Protein AF-A0A7S3VWM4-F1 (afdb_monomer_lite)

Sequence (179 aa):
RNIIFAAESYGGHYMPAWTAAVMDYNIGAFDPIRLIGMAIGNGIVNETIQGSSFPEFARRQGLIPRNDTLSSEWGARELMKTHLGYEPNYYDYRLAEQDCCGCSSYNYQSFSAWHMREDVMSALNVCGASGAKAFGDCAAGCVVLPEFDKNDQFSYSGAIGRALERGIRVTFYYGMQDT

Organism: NCBI:txid141414

Foldseek 3Di:
DEDEAEDEACVLQVVLVVLLVLVVCQVDDPDRHRYQAYEYENYDNDCVPPQQCQLVLCLVVVLAPVPDDDRHNVVSQVRSCVRVVARAQQFFRVDGADDDQLDPSHRLLVVLVVCPDPVNCVVVVPDDCRSCQQRNISNNNPHDDPPVCVPPPDNSVVSVVVCVVVNHYYHYDYDSRHD

InterPro domains:
  IPR001563 Peptidase S10, serine carboxypeptidase [PF00450] (2-179)
  IPR029058 Alpha/Beta hydrolase fold [G3DSA:3.40.50.1820] (1-79)
  IPR029058 Alpha/Beta hydrolase fold [G3DSA:3.40.50.1820] (80-179)
  IPR029058 Alpha/Beta hydrolase fold [SSF53474] (2-178)

pLDDT: mean 94.01, std 4.25, range [76.88, 98.56]

Secondary structure (DSSP, 8-state):
--EEEEEETTHHHHHHHHHHHHHHHHTT-SS---EEEEEEES----HHHHTTTHHHHHHHHTSS-TT-----HHHHHHHHHHHHTS-EETTEEEEE---STTEESEE-HHHHHHHTSHHHHHHTT--TTHHHHHHSTT-TT----TTSSTT----HHHHHHHHHHTT-EEEEE--TT--

Radius of gyration: 19.82 Å; chains: 1; bounding box: 38×51×48 Å

Structure (mmCIF, N/CA/C/O backbone):
data_AF-A0A7S3VWM4-F1
#
_entry.id   AF-A0A7S3VWM4-F1
#
loop_
_atom_site.group_PDB
_atom_site.id
_atom_site.type_symbol
_atom_site.label_atom_id
_atom_site.label_alt_id
_atom_site.label_comp_id
_atom_site.label_asym_id
_atom_site.label_entity_id
_atom_site.label_seq_id
_atom_site.pdbx_PDB_ins_code
_atom_site.Cartn_x
_atom_site.Cartn_y
_atom_site.Cartn_z
_atom_site.occupancy
_atom_site.B_iso_or_equiv
_atom_site.auth_seq_id
_atom_site.auth_comp_id
_atom_site.auth_asym_id
_atom_site.auth_atom_id
_atom_site.pdbx_PDB_model_num
ATOM 1 N N . ARG A 1 1 ? 4.766 -9.094 -23.789 1.00 91.56 1 ARG A N 1
ATOM 2 C CA . ARG A 1 1 ? 3.449 -9.130 -23.096 1.00 91.56 1 ARG A CA 1
ATOM 3 C C . ARG A 1 1 ? 3.190 -7.746 -22.526 1.00 91.56 1 ARG A C 1
ATOM 5 O O . ARG A 1 1 ? 4.168 -7.090 -22.207 1.00 91.56 1 ARG A O 1
ATOM 12 N N . ASN A 1 2 ? 1.942 -7.298 -22.423 1.00 97.44 2 ASN A N 1
ATOM 13 C CA . ASN A 1 2 ? 1.651 -6.059 -21.699 1.00 97.44 2 ASN A CA 1
ATOM 14 C C . ASN A 1 2 ? 1.652 -6.353 -20.200 1.00 97.44 2 ASN A C 1
ATOM 16 O O . ASN A 1 2 ? 1.078 -7.361 -19.790 1.00 97.44 2 ASN A O 1
ATOM 20 N N . ILE A 1 3 ? 2.299 -5.495 -19.419 1.00 98.06 3 ILE A N 1
ATOM 21 C CA . ILE A 1 3 ? 2.422 -5.632 -17.968 1.00 98.06 3 ILE A CA 1
ATOM 22 C C . ILE A 1 3 ? 1.670 -4.483 -17.307 1.00 98.06 3 ILE A C 1
ATOM 24 O O . ILE A 1 3 ? 1.738 -3.338 -17.759 1.00 98.06 3 ILE A O 1
ATOM 28 N N . ILE A 1 4 ? 0.944 -4.812 -16.246 1.00 98.12 4 ILE A N 1
ATOM 29 C CA . ILE A 1 4 ? 0.306 -3.857 -15.348 1.00 98.12 4 ILE A CA 1
ATOM 30 C C . ILE A 1 4 ? 0.801 -4.190 -13.950 1.00 98.12 4 ILE A C 1
ATOM 32 O O . ILE A 1 4 ? 0.798 -5.359 -13.561 1.00 98.12 4 ILE A O 1
ATOM 36 N N . PHE A 1 5 ? 1.227 -3.171 -13.217 1.00 98.19 5 PHE A N 1
ATOM 37 C CA . PHE A 1 5 ? 1.516 -3.303 -11.798 1.00 98.19 5 PHE A CA 1
ATOM 38 C C . PHE A 1 5 ? 0.270 -2.968 -10.981 1.00 98.19 5 PHE A C 1
ATOM 40 O O . PHE A 1 5 ? -0.444 -2.022 -11.301 1.00 98.19 5 PHE A O 1
ATOM 47 N N . ALA A 1 6 ? -0.024 -3.759 -9.955 1.00 98.00 6 ALA A N 1
ATOM 48 C CA . ALA A 1 6 ? -1.149 -3.513 -9.067 1.00 98.00 6 ALA A CA 1
ATOM 49 C C . ALA A 1 6 ? -0.744 -3.828 -7.631 1.00 98.00 6 ALA A C 1
ATOM 51 O O . ALA A 1 6 ? -0.143 -4.875 -7.386 1.00 98.00 6 ALA A O 1
ATOM 52 N N . ALA A 1 7 ? -1.057 -2.924 -6.708 1.00 97.75 7 ALA A N 1
ATOM 53 C CA . ALA A 1 7 ? -0.803 -3.107 -5.285 1.00 97.75 7 ALA A CA 1
ATOM 54 C C . ALA A 1 7 ? -1.737 -2.229 -4.445 1.00 97.75 7 ALA A C 1
ATOM 56 O O . ALA A 1 7 ? -2.458 -1.381 -4.979 1.00 97.75 7 ALA A O 1
ATOM 57 N N . GLU A 1 8 ? -1.688 -2.416 -3.129 1.00 97.12 8 GLU A N 1
ATOM 58 C CA . GLU A 1 8 ? -2.459 -1.638 -2.163 1.00 97.12 8 GLU A CA 1
ATOM 59 C C . GLU A 1 8 ? -1.605 -1.107 -1.011 1.00 97.12 8 GLU A C 1
ATOM 61 O O . GLU A 1 8 ? -0.475 -1.566 -0.826 1.00 97.12 8 GLU A O 1
ATOM 66 N N . SER A 1 9 ? -2.156 -0.175 -0.225 1.00 95.50 9 SER A N 1
ATOM 67 C CA . SER A 1 9 ? -1.531 0.345 0.998 1.00 95.50 9 SER A CA 1
ATOM 68 C C . SER A 1 9 ? -0.122 0.890 0.709 1.00 95.50 9 SER A C 1
ATOM 70 O O . SER A 1 9 ? 0.056 1.772 -0.137 1.00 95.50 9 SER A O 1
ATOM 72 N N . TYR A 1 10 ? 0.908 0.331 1.334 1.00 94.44 10 TYR A N 1
ATOM 73 C CA . TYR A 1 10 ? 2.307 0.677 1.101 1.00 94.44 10 TYR A CA 1
ATOM 74 C C . TYR A 1 10 ? 2.796 0.380 -0.335 1.00 94.44 10 TYR A C 1
ATOM 76 O O . TYR A 1 10 ? 3.805 0.907 -0.805 1.00 94.44 10 TYR A O 1
ATOM 84 N N . GLY A 1 11 ? 2.013 -0.367 -1.115 1.00 96.12 11 GLY A N 1
ATOM 85 C CA . GLY A 1 11 ? 2.127 -0.437 -2.569 1.00 96.12 11 GLY A CA 1
ATOM 86 C C . GLY A 1 11 ? 2.118 0.931 -3.260 1.00 96.12 11 GLY A C 1
ATOM 87 O O . GLY A 1 11 ? 2.682 1.061 -4.345 1.00 96.12 11 GLY A O 1
ATOM 88 N N . GLY A 1 12 ? 1.567 1.975 -2.635 1.00 96.62 12 GLY A N 1
ATOM 89 C CA . GLY A 1 12 ? 1.703 3.346 -3.120 1.00 96.62 12 GLY A CA 1
ATOM 90 C C . GLY A 1 12 ? 3.146 3.885 -3.123 1.00 96.62 12 GLY A C 1
ATOM 91 O O . GLY A 1 12 ? 3.434 4.781 -3.913 1.00 96.62 12 GLY A O 1
ATOM 92 N N . HIS A 1 13 ? 4.076 3.296 -2.360 1.00 95.75 13 HIS A N 1
ATOM 93 C CA . HIS A 1 13 ? 5.522 3.551 -2.472 1.00 95.75 13 HIS A CA 1
ATOM 94 C C . HIS A 1 13 ? 6.164 2.629 -3.521 1.00 95.75 13 HIS A C 1
ATOM 96 O O . HIS A 1 13 ? 6.894 3.072 -4.414 1.00 95.75 13 HIS A O 1
ATOM 102 N N . TYR A 1 14 ? 5.843 1.332 -3.477 1.00 96.44 14 TYR A N 1
ATOM 103 C CA . TYR A 1 14 ? 6.443 0.346 -4.380 1.00 96.44 14 TYR A CA 1
ATOM 104 C C . TYR A 1 14 ? 6.111 0.594 -5.853 1.00 96.44 14 TYR A C 1
ATOM 106 O O . TYR A 1 14 ? 7.009 0.583 -6.694 1.00 96.44 14 TYR A O 1
ATOM 114 N N . MET A 1 15 ? 4.841 0.836 -6.195 1.00 97.50 15 MET A N 1
ATOM 115 C CA . MET A 1 15 ? 4.416 0.932 -7.597 1.00 97.50 15 MET A CA 1
ATOM 116 C C . MET A 1 15 ? 5.077 2.107 -8.334 1.00 97.50 15 MET A C 1
ATOM 118 O O . MET A 1 15 ? 5.584 1.883 -9.442 1.00 97.50 15 MET A O 1
ATOM 122 N N . PRO A 1 16 ? 5.148 3.333 -7.771 1.00 97.75 16 PRO A N 1
ATOM 123 C CA . PRO A 1 16 ? 5.857 4.430 -8.424 1.00 97.75 16 PRO A CA 1
ATOM 124 C C . PRO A 1 16 ? 7.362 4.183 -8.543 1.00 97.75 16 PRO A C 1
ATOM 126 O O . PRO A 1 16 ? 7.932 4.450 -9.603 1.00 97.75 16 PRO A O 1
ATOM 129 N N . ALA A 1 17 ? 7.999 3.634 -7.502 1.00 97.19 17 ALA A N 1
ATOM 130 C CA . ALA A 1 17 ? 9.429 3.331 -7.519 1.00 97.19 17 ALA A CA 1
ATOM 131 C C . ALA A 1 17 ? 9.775 2.263 -8.571 1.00 97.19 17 ALA A C 1
ATOM 133 O O . ALA A 1 17 ? 10.663 2.467 -9.400 1.00 97.19 17 ALA A O 1
ATOM 134 N N . TRP A 1 18 ? 9.028 1.157 -8.610 1.00 97.94 18 TRP A N 1
ATOM 135 C CA . TRP A 1 18 ? 9.232 0.090 -9.595 1.00 97.94 18 TRP A CA 1
ATOM 136 C C . TRP A 1 18 ? 8.909 0.550 -11.014 1.00 97.94 18 TRP A C 1
ATOM 138 O O . TRP A 1 18 ? 9.617 0.188 -11.952 1.00 97.94 18 TRP A O 1
ATOM 148 N N . THR A 1 19 ? 7.883 1.387 -11.191 1.00 98.12 19 THR A N 1
ATOM 149 C CA . THR A 1 19 ? 7.580 1.967 -12.505 1.00 98.12 19 THR A CA 1
ATOM 150 C C . THR A 1 19 ? 8.714 2.863 -12.991 1.00 98.12 19 THR A C 1
ATOM 152 O O . THR A 1 19 ? 9.113 2.752 -14.150 1.00 98.12 19 THR A O 1
ATOM 155 N N . ALA A 1 20 ? 9.266 3.716 -12.122 1.00 97.88 20 ALA A N 1
ATOM 156 C CA . ALA A 1 20 ? 10.424 4.537 -12.461 1.00 97.88 20 ALA A CA 1
ATOM 157 C C . ALA A 1 20 ? 11.624 3.670 -12.867 1.00 97.88 20 ALA A C 1
ATOM 159 O O . ALA A 1 20 ? 12.173 3.876 -13.945 1.00 97.88 20 ALA A O 1
ATOM 160 N N . ALA A 1 21 ? 11.944 2.639 -12.079 1.00 97.75 21 ALA A N 1
ATOM 161 C CA . ALA A 1 21 ? 13.042 1.723 -12.382 1.00 97.75 21 ALA A CA 1
ATOM 162 C C . ALA A 1 21 ? 12.866 1.005 -13.735 1.00 97.75 21 ALA A C 1
ATOM 164 O O . ALA A 1 21 ? 13.821 0.880 -14.499 1.00 97.75 21 ALA A O 1
ATOM 165 N N . VAL A 1 22 ? 11.644 0.570 -14.069 1.00 98.25 22 VAL A N 1
ATOM 166 C CA . VAL A 1 22 ? 11.338 -0.037 -15.377 1.00 98.25 22 VAL A CA 1
ATOM 167 C C . VAL A 1 22 ? 11.508 0.967 -16.519 1.00 98.25 22 VAL A C 1
ATOM 169 O O . VAL A 1 22 ? 12.057 0.618 -17.564 1.00 98.25 22 VAL A O 1
ATOM 172 N N . MET A 1 23 ? 11.045 2.208 -16.344 1.00 96.94 23 MET A N 1
ATOM 173 C CA . MET A 1 23 ? 11.222 3.249 -17.359 1.00 96.94 23 MET A CA 1
ATOM 174 C C . MET A 1 23 ? 12.701 3.554 -17.597 1.00 96.94 23 MET A C 1
ATOM 176 O O . MET A 1 23 ? 13.106 3.645 -18.754 1.00 96.94 23 MET A O 1
ATOM 180 N N . ASP A 1 24 ? 13.493 3.653 -16.529 1.00 97.44 24 ASP A N 1
ATOM 181 C CA . ASP A 1 24 ? 14.930 3.918 -16.612 1.00 97.44 24 ASP A CA 1
ATOM 182 C C . ASP A 1 24 ? 15.670 2.758 -17.295 1.00 97.44 24 ASP A C 1
ATOM 184 O O . ASP A 1 24 ? 16.474 2.983 -18.200 1.00 97.44 24 ASP A O 1
ATOM 188 N N . TYR A 1 25 ? 15.332 1.512 -16.944 1.00 97.88 25 TYR A N 1
ATOM 189 C CA . TYR A 1 25 ? 15.849 0.315 -17.614 1.00 97.88 25 TYR A CA 1
ATOM 190 C C . TYR A 1 25 ? 15.557 0.327 -19.125 1.00 97.88 25 TYR A C 1
ATOM 192 O O . TYR A 1 25 ? 16.448 0.089 -19.943 1.00 97.88 25 TYR A O 1
ATOM 200 N N . ASN A 1 26 ? 14.324 0.667 -19.513 1.00 97.44 26 ASN A N 1
ATOM 201 C CA . ASN A 1 26 ? 13.879 0.628 -20.906 1.00 97.44 26 ASN A CA 1
ATOM 202 C C . ASN A 1 26 ? 14.594 1.621 -21.839 1.00 97.44 26 ASN A C 1
ATOM 204 O O . ASN A 1 26 ? 14.522 1.435 -23.053 1.00 97.44 26 ASN A O 1
ATOM 208 N N . ILE A 1 27 ? 15.284 2.649 -21.326 1.00 96.69 27 ILE A N 1
ATOM 209 C CA . ILE A 1 27 ? 15.974 3.657 -22.160 1.00 96.69 27 ILE A CA 1
ATOM 210 C C . ILE A 1 27 ? 17.056 3.021 -23.051 1.00 96.69 27 ILE A C 1
ATOM 212 O O . ILE A 1 27 ? 17.286 3.494 -24.163 1.00 96.69 27 ILE A O 1
ATOM 216 N N . GLY A 1 28 ? 17.699 1.945 -22.589 1.00 95.50 28 GLY A N 1
ATOM 217 C CA . GLY A 1 28 ? 18.780 1.263 -23.314 1.00 95.50 28 GLY A CA 1
ATOM 218 C C . GLY A 1 28 ? 18.630 -0.256 -23.394 1.00 95.50 28 GLY A C 1
ATOM 219 O O . GLY A 1 28 ? 19.585 -0.940 -23.761 1.00 95.50 28 GLY A O 1
ATOM 220 N N . ALA A 1 29 ? 17.472 -0.800 -23.017 1.00 97.12 29 ALA A N 1
ATOM 221 C CA . ALA A 1 29 ? 17.275 -2.241 -22.938 1.00 97.12 29 ALA A CA 1
ATOM 222 C C . ALA A 1 29 ? 17.168 -2.890 -24.327 1.00 97.12 29 ALA A C 1
ATOM 224 O O . ALA A 1 29 ? 16.411 -2.442 -25.188 1.00 97.12 29 ALA A O 1
ATOM 225 N N . PHE A 1 30 ? 17.878 -4.006 -24.518 1.00 96.94 30 PHE A N 1
ATOM 226 C CA . PHE A 1 30 ? 17.689 -4.884 -25.679 1.00 96.94 30 PHE A CA 1
ATOM 227 C C . PHE A 1 30 ? 16.329 -5.603 -25.634 1.00 96.94 30 PHE A C 1
ATOM 229 O O . PHE A 1 30 ? 15.716 -5.866 -26.666 1.00 96.94 30 PHE A O 1
ATOM 236 N N . ASP A 1 31 ? 15.849 -5.880 -24.424 1.00 96.19 31 ASP A N 1
ATOM 237 C CA . ASP A 1 31 ? 14.547 -6.466 -24.121 1.00 96.19 31 ASP A CA 1
ATOM 238 C C . ASP A 1 31 ? 13.806 -5.477 -23.205 1.00 96.19 31 ASP A C 1
ATOM 240 O O . ASP A 1 31 ? 14.066 -5.420 -22.008 1.00 96.19 31 ASP A O 1
ATOM 244 N N . PRO A 1 32 ? 12.969 -4.584 -23.759 1.00 96.94 32 PRO A N 1
ATOM 245 C CA . PRO A 1 32 ? 12.234 -3.632 -22.943 1.00 96.94 32 PRO A CA 1
ATOM 246 C C . PRO A 1 32 ? 11.005 -4.281 -22.296 1.00 96.94 32 PRO A C 1
ATOM 248 O O . PRO A 1 32 ? 10.194 -4.961 -22.939 1.00 96.94 32 PRO A O 1
ATOM 251 N N . ILE A 1 33 ? 10.791 -3.958 -21.023 1.00 97.75 33 ILE A N 1
ATOM 252 C CA . ILE A 1 33 ? 9.616 -4.364 -20.257 1.00 97.75 33 ILE A CA 1
ATOM 253 C C . ILE A 1 33 ? 8.440 -3.483 -20.680 1.00 97.75 33 ILE A C 1
ATOM 255 O O . ILE A 1 33 ? 8.387 -2.287 -20.387 1.00 97.75 33 ILE A O 1
ATOM 259 N N . ARG A 1 34 ? 7.449 -4.075 -21.350 1.00 97.56 34 ARG A N 1
ATOM 260 C CA . ARG A 1 34 ? 6.248 -3.361 -21.815 1.00 97.56 34 ARG A CA 1
ATOM 261 C C . ARG A 1 34 ? 5.238 -3.141 -20.680 1.00 97.56 34 ARG A C 1
ATOM 263 O O . ARG A 1 34 ? 4.152 -3.726 -20.672 1.00 97.56 34 ARG A O 1
ATOM 270 N N . LEU A 1 35 ? 5.608 -2.288 -19.731 1.00 98.25 35 LEU A N 1
ATOM 271 C CA . LEU A 1 35 ? 4.721 -1.752 -18.702 1.00 98.25 35 LEU A CA 1
ATOM 272 C C . LEU A 1 35 ? 3.760 -0.744 -19.343 1.00 98.25 35 LEU A C 1
ATOM 274 O O . LEU A 1 35 ? 4.190 0.170 -20.039 1.00 98.25 35 LEU A O 1
ATOM 278 N N . ILE A 1 36 ? 2.456 -0.941 -19.154 1.00 98.19 36 ILE A N 1
ATOM 279 C CA . ILE A 1 36 ? 1.411 -0.096 -19.758 1.00 98.19 36 ILE A CA 1
ATOM 280 C C . ILE A 1 36 ? 0.542 0.619 -18.723 1.00 98.19 36 ILE A C 1
ATOM 282 O O . ILE A 1 36 ? -0.235 1.507 -19.079 1.00 98.19 36 ILE A O 1
ATOM 286 N N . GLY A 1 37 ? 0.646 0.235 -17.453 1.00 98.25 37 GLY A N 1
ATOM 287 C CA . GLY A 1 37 ? -0.126 0.868 -16.400 1.00 98.25 37 GLY A CA 1
ATOM 288 C C . GLY A 1 37 ? 0.249 0.426 -14.996 1.00 98.25 37 GLY A C 1
ATOM 289 O O . GLY A 1 37 ? 0.918 -0.591 -14.804 1.00 98.25 37 GLY A O 1
ATOM 290 N N . MET A 1 38 ? -0.241 1.195 -14.033 1.00 98.19 38 MET A N 1
ATOM 291 C CA . MET A 1 38 ? -0.253 0.867 -12.617 1.00 98.19 38 MET A CA 1
ATOM 292 C C . MET A 1 38 ? -1.646 1.113 -12.023 1.00 98.19 38 MET A C 1
ATOM 294 O O . MET A 1 38 ? -2.341 2.053 -12.420 1.00 98.19 38 MET A O 1
ATOM 298 N N . ALA A 1 39 ? -2.038 0.281 -11.066 1.00 98.38 39 ALA A N 1
ATOM 299 C CA . ALA A 1 39 ? -3.251 0.430 -10.278 1.00 98.38 39 ALA A CA 1
ATOM 300 C C . ALA A 1 39 ? -2.891 0.415 -8.786 1.00 98.38 39 ALA A C 1
ATOM 302 O O . ALA A 1 39 ? -2.208 -0.497 -8.326 1.00 98.38 39 ALA A O 1
ATOM 303 N N . ILE A 1 40 ? -3.312 1.435 -8.044 1.00 98.56 40 ILE A N 1
ATOM 304 C CA . ILE A 1 40 ? -2.963 1.610 -6.632 1.00 98.56 40 ILE A CA 1
ATOM 305 C C . ILE A 1 40 ? -4.258 1.720 -5.825 1.00 98.56 40 ILE A C 1
ATOM 307 O O . ILE A 1 40 ? -5.017 2.681 -5.985 1.00 98.56 40 ILE A O 1
ATOM 311 N N . GLY A 1 41 ? -4.506 0.719 -4.983 1.00 98.25 41 GLY A N 1
ATOM 312 C CA . GLY A 1 41 ? -5.646 0.662 -4.070 1.00 98.25 41 GLY A CA 1
ATOM 313 C C . GLY A 1 41 ? -5.303 1.240 -2.706 1.00 98.25 41 GLY A C 1
ATOM 314 O O . GLY A 1 41 ? -4.304 0.822 -2.133 1.00 98.25 41 GLY A O 1
ATOM 315 N N . ASN A 1 42 ? -6.085 2.182 -2.176 1.00 97.38 42 ASN A N 1
ATOM 316 C CA . ASN A 1 42 ? -5.905 2.684 -0.802 1.00 97.38 42 ASN A CA 1
ATOM 317 C C . ASN A 1 42 ? -4.439 3.035 -0.462 1.00 97.38 42 ASN A C 1
ATOM 319 O O . ASN A 1 42 ? -3.938 2.758 0.621 1.00 97.38 42 ASN A O 1
ATOM 323 N N . GLY A 1 43 ? -3.708 3.571 -1.444 1.00 96.31 43 GLY A N 1
ATOM 324 C CA . GLY A 1 43 ? -2.257 3.664 -1.356 1.00 96.31 43 GLY A CA 1
ATOM 325 C C . GLY A 1 43 ? -1.781 4.888 -0.586 1.00 96.31 43 GLY A C 1
ATOM 326 O O . GLY A 1 43 ? -2.279 5.994 -0.822 1.00 96.31 43 GLY A O 1
ATOM 327 N N . ILE A 1 44 ? -0.758 4.715 0.249 1.00 94.12 44 ILE A N 1
ATOM 328 C CA . ILE A 1 44 ? 0.060 5.821 0.759 1.00 94.12 44 ILE A CA 1
ATOM 329 C C . ILE A 1 44 ? 1.078 6.190 -0.322 1.00 94.12 44 ILE A C 1
ATOM 331 O O . ILE A 1 44 ? 1.851 5.351 -0.762 1.00 94.12 44 ILE A O 1
ATOM 335 N N . VAL A 1 45 ? 1.000 7.410 -0.852 1.00 95.06 45 VAL A N 1
ATOM 336 C CA . VAL A 1 45 ? 1.856 7.899 -1.955 1.00 95.06 45 VAL A CA 1
ATOM 337 C C . VAL A 1 45 ? 2.510 9.224 -1.589 1.00 95.06 45 VAL A C 1
ATOM 339 O O . VAL A 1 45 ? 3.615 9.532 -2.034 1.00 95.06 45 VAL A O 1
ATOM 342 N N . ASN A 1 46 ? 1.796 10.060 -0.838 1.00 92.56 46 ASN A N 1
ATOM 343 C CA . ASN A 1 46 ? 2.269 11.368 -0.432 1.00 92.56 46 ASN A CA 1
ATOM 344 C C . ASN A 1 46 ? 1.798 11.684 0.987 1.00 92.56 46 ASN A C 1
ATOM 346 O O . ASN A 1 46 ? 0.699 12.203 1.192 1.00 92.56 46 ASN A O 1
ATOM 350 N N . GLU A 1 47 ? 2.665 11.422 1.959 1.00 87.19 47 GLU A N 1
ATOM 351 C CA . GLU A 1 47 ? 2.390 11.659 3.377 1.00 87.19 47 GLU A CA 1
ATOM 352 C C . GLU A 1 47 ? 2.152 13.133 3.711 1.00 87.19 47 GLU A C 1
ATOM 354 O O . GLU A 1 47 ? 1.354 13.435 4.594 1.00 87.19 47 GLU A O 1
ATOM 359 N N . THR A 1 48 ? 2.759 14.071 2.972 1.00 86.31 48 THR A N 1
ATOM 360 C CA . THR A 1 48 ? 2.525 15.510 3.192 1.00 86.31 48 THR A CA 1
ATOM 361 C C . THR A 1 48 ? 1.060 15.884 2.962 1.00 86.31 48 THR A C 1
ATOM 363 O O . THR A 1 48 ? 0.530 16.758 3.644 1.00 86.31 48 THR A O 1
ATOM 366 N N . ILE A 1 49 ? 0.394 15.218 2.013 1.00 87.06 49 ILE A N 1
ATOM 367 C CA . ILE A 1 49 ? -1.027 15.440 1.720 1.00 87.06 49 ILE A CA 1
ATOM 368 C C . ILE A 1 49 ? -1.900 14.513 2.574 1.00 87.06 49 ILE A C 1
ATOM 370 O O . ILE A 1 49 ? -2.887 14.954 3.157 1.00 87.06 49 ILE A O 1
ATOM 374 N N . GLN A 1 50 ? -1.551 13.228 2.648 1.00 90.31 50 GLN A N 1
ATOM 375 C CA . GLN A 1 50 ? -2.411 12.201 3.238 1.00 90.31 50 GLN A CA 1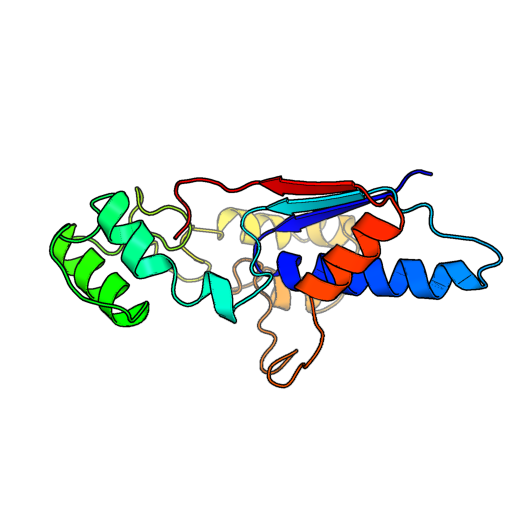
ATOM 376 C C . GLN A 1 50 ? -2.352 12.175 4.771 1.00 90.31 50 GLN A C 1
ATOM 378 O O . GLN A 1 50 ? -3.394 11.990 5.399 1.00 90.31 50 GLN A O 1
ATOM 383 N N . GLY A 1 51 ? -1.194 12.448 5.383 1.00 85.31 51 GLY A N 1
ATOM 384 C CA . GLY A 1 51 ? -0.976 12.302 6.830 1.00 85.31 51 GLY A CA 1
ATOM 385 C C . GLY A 1 51 ? -1.758 13.282 7.714 1.00 85.31 51 GLY A C 1
ATOM 386 O O . GLY A 1 51 ? -1.786 13.138 8.930 1.00 85.31 51 GLY A O 1
ATOM 387 N N . SER A 1 52 ? -2.418 14.283 7.124 1.00 87.31 52 SER A N 1
ATOM 388 C CA . SER A 1 52 ? -3.294 15.222 7.845 1.00 87.31 52 SER A CA 1
ATOM 389 C C . SER A 1 52 ? -4.778 15.078 7.488 1.00 87.31 52 SER A C 1
ATOM 391 O O . SER A 1 52 ? -5.614 15.825 7.996 1.00 87.31 52 SER A O 1
ATOM 393 N N . SER A 1 53 ? -5.128 14.116 6.629 1.00 92.25 53 SER A N 1
ATOM 394 C CA . SER A 1 53 ? -6.481 13.997 6.073 1.00 92.25 53 SER A CA 1
ATOM 395 C C . SER A 1 53 ? -7.470 13.266 6.989 1.00 92.25 53 SER A C 1
ATOM 397 O O . SER A 1 53 ? -8.671 13.554 6.947 1.00 92.25 53 SER A O 1
ATOM 399 N N . PHE A 1 54 ? -6.985 12.375 7.862 1.00 93.94 54 PHE A N 1
ATOM 400 C CA . PHE A 1 54 ? -7.843 11.521 8.685 1.00 93.94 54 PHE A CA 1
ATOM 401 C C . PHE A 1 54 ? -8.820 12.295 9.594 1.00 93.94 54 PHE A C 1
ATOM 403 O O . PHE A 1 54 ? -10.014 11.988 9.561 1.00 93.94 54 PHE A O 1
ATOM 410 N N . PRO A 1 55 ? -8.417 13.340 10.351 1.00 95.06 55 PRO A N 1
ATOM 411 C CA . PRO A 1 55 ? -9.363 14.070 11.200 1.00 95.06 55 PRO A CA 1
ATOM 412 C C . PRO A 1 55 ? -10.515 14.709 10.415 1.00 95.06 55 PRO A C 1
ATOM 414 O O . PRO A 1 55 ? -11.658 14.741 10.874 1.00 95.06 55 PRO A O 1
ATOM 417 N N . GLU A 1 56 ? -10.242 15.211 9.207 1.00 94.62 56 GLU A N 1
ATOM 418 C CA . GLU A 1 56 ? -11.288 15.757 8.344 1.00 94.62 56 GLU A CA 1
ATOM 419 C C . GLU A 1 56 ? -12.230 14.662 7.839 1.00 94.62 56 GLU A C 1
ATOM 421 O O . GLU A 1 56 ? -13.453 14.830 7.896 1.00 94.62 56 GLU A O 1
ATOM 426 N N . PHE A 1 57 ? -11.673 13.542 7.379 1.00 95.06 57 PHE A N 1
ATOM 427 C CA . PHE A 1 57 ? -12.450 12.375 6.982 1.00 95.06 57 PHE A CA 1
ATOM 428 C C . PHE A 1 57 ? -13.364 11.902 8.123 1.00 95.06 57 PHE A C 1
ATOM 430 O O . PHE A 1 57 ? -14.577 11.792 7.924 1.00 95.06 57 PHE A O 1
ATOM 437 N N . ALA A 1 58 ? -12.821 11.737 9.331 1.00 96.62 58 ALA A N 1
ATOM 438 C CA . ALA A 1 58 ? -13.558 11.287 10.505 1.00 96.62 58 ALA A CA 1
ATOM 439 C C . ALA A 1 58 ? -14.746 12.209 10.835 1.00 96.62 58 ALA A C 1
ATOM 441 O O . ALA A 1 58 ? -15.855 11.726 11.080 1.00 96.62 58 ALA A O 1
ATOM 442 N N . ARG A 1 59 ? -14.573 13.539 10.754 1.00 96.31 59 ARG A N 1
ATOM 443 C CA . ARG A 1 59 ? -15.685 14.501 10.919 1.00 96.31 59 ARG A CA 1
ATOM 444 C C . ARG A 1 59 ? -16.746 14.349 9.835 1.00 96.31 59 ARG A C 1
ATOM 446 O O . ARG A 1 59 ? -17.942 14.345 10.134 1.00 96.31 59 ARG A O 1
ATOM 453 N N . ARG A 1 60 ? -16.328 14.242 8.569 1.00 95.12 60 ARG A N 1
ATOM 454 C CA . ARG A 1 60 ? -17.248 14.138 7.423 1.00 95.12 60 ARG A CA 1
ATOM 455 C C . ARG A 1 60 ? -18.077 12.854 7.471 1.00 95.12 60 ARG A C 1
ATOM 457 O O . ARG A 1 60 ? -19.267 12.906 7.165 1.00 95.12 60 ARG A O 1
ATOM 464 N N . GLN A 1 61 ? -17.472 11.748 7.901 1.00 95.88 61 GLN A N 1
ATOM 465 C CA . GLN A 1 61 ? -18.146 10.458 8.069 1.00 95.88 61 GLN A CA 1
ATOM 466 C C . GLN A 1 61 ? -18.944 10.345 9.379 1.00 95.88 61 GLN A C 1
ATOM 468 O O . GLN A 1 61 ? -19.683 9.383 9.558 1.00 95.88 61 GLN A O 1
ATOM 473 N N . GLY A 1 62 ? -18.844 11.328 10.283 1.00 95.94 62 GLY A N 1
ATOM 474 C CA . GLY A 1 62 ? -19.523 11.287 11.582 1.00 95.94 62 GLY A CA 1
ATOM 475 C C . GLY A 1 62 ? -18.921 10.272 12.557 1.00 95.94 62 GLY A C 1
ATOM 476 O O . GLY A 1 62 ? -19.620 9.792 13.440 1.00 95.94 62 GLY A O 1
ATOM 477 N N . LEU A 1 63 ? -17.640 9.946 12.382 1.00 96.69 63 LEU A N 1
ATOM 478 C CA . LEU A 1 63 ? -16.864 9.060 13.254 1.00 96.69 63 LEU A CA 1
ATOM 479 C C . LEU A 1 63 ? -16.366 9.795 14.504 1.00 96.69 63 LEU A C 1
ATOM 481 O O . LEU A 1 63 ? -16.111 9.182 15.534 1.00 96.69 63 LEU A O 1
ATOM 485 N N . ILE A 1 64 ? -16.281 11.122 14.415 1.00 97.50 64 ILE A N 1
ATOM 486 C CA . ILE A 1 64 ? -16.082 12.052 15.529 1.00 97.50 64 ILE A CA 1
ATOM 487 C C . ILE A 1 64 ? -17.087 13.213 15.418 1.00 97.50 64 ILE A C 1
ATOM 489 O O . ILE A 1 64 ? -17.638 13.441 14.331 1.00 97.50 64 ILE A O 1
ATOM 493 N N . PRO A 1 65 ? -17.333 13.981 16.500 1.00 97.44 65 PRO A N 1
ATOM 494 C CA . PRO A 1 65 ? -18.212 15.146 16.458 1.00 97.44 65 PRO A CA 1
ATOM 495 C C . PRO A 1 65 ? -17.833 16.130 15.344 1.00 97.44 65 PRO A C 1
ATOM 497 O O . PRO A 1 65 ? -16.678 16.519 15.193 1.00 97.44 65 PRO A O 1
ATOM 500 N N . ARG A 1 66 ? -18.823 16.592 14.571 1.00 94.25 66 ARG A N 1
ATOM 501 C CA . ARG A 1 66 ? -18.590 17.470 13.404 1.00 94.25 66 ARG A CA 1
ATOM 502 C C . ARG A 1 66 ? -17.953 18.822 13.744 1.00 94.25 66 ARG A C 1
ATOM 504 O O . ARG A 1 66 ? -17.372 19.444 12.863 1.00 94.25 66 ARG A O 1
ATOM 511 N N . ASN A 1 67 ? -18.115 19.287 14.980 1.00 93.69 67 ASN A N 1
ATOM 512 C CA . ASN A 1 67 ? -17.589 20.555 15.489 1.00 93.69 67 ASN A CA 1
ATOM 513 C C . ASN A 1 67 ? -16.255 20.409 16.239 1.00 93.69 67 ASN A C 1
ATOM 515 O O . ASN A 1 67 ? -15.783 21.393 16.806 1.00 93.69 67 ASN A O 1
ATOM 519 N N . ASP A 1 68 ? -15.674 19.210 16.269 1.00 92.88 68 ASP A N 1
ATOM 520 C CA . ASP A 1 68 ? -14.349 18.993 16.836 1.00 92.88 68 ASP A CA 1
ATOM 521 C C . ASP A 1 68 ? -13.257 19.735 16.036 1.00 92.88 68 ASP A C 1
ATOM 523 O O . ASP A 1 68 ? -13.390 19.965 14.829 1.00 92.88 68 ASP A O 1
ATOM 527 N N . THR A 1 69 ? -12.171 20.113 16.713 1.00 91.81 69 THR A N 1
ATOM 528 C CA . THR A 1 69 ? -11.069 20.910 16.151 1.00 91.81 69 THR A CA 1
ATOM 529 C C . THR A 1 69 ? -9.740 20.157 16.071 1.00 91.81 69 THR A C 1
ATOM 531 O O . THR A 1 69 ? -8.720 20.771 15.745 1.00 91.81 69 THR A O 1
ATOM 534 N N . LEU A 1 70 ? -9.716 18.844 16.335 1.00 90.75 70 LEU A N 1
ATOM 535 C CA . LEU A 1 70 ? -8.492 18.051 16.270 1.00 90.75 70 LEU A CA 1
ATOM 536 C C . LEU A 1 70 ? -7.930 18.016 14.848 1.00 90.75 70 LEU A C 1
ATOM 538 O O . LEU A 1 70 ? -8.639 17.831 13.851 1.00 90.75 70 LEU A O 1
ATOM 542 N N . SER A 1 71 ? -6.614 18.175 14.783 1.00 87.31 71 SER A N 1
ATOM 543 C CA . SER A 1 71 ? -5.819 18.116 13.558 1.00 87.31 71 SER A CA 1
ATOM 544 C C . SER A 1 71 ? -4.818 16.963 13.553 1.00 87.31 71 SER A C 1
ATOM 546 O O . SER A 1 71 ? -4.270 16.653 12.501 1.00 87.31 71 SER A O 1
ATOM 548 N N . SER A 1 72 ? -4.579 16.314 14.698 1.00 92.56 72 SER A N 1
ATOM 549 C CA . SER A 1 72 ? -3.712 15.142 14.774 1.00 92.56 72 SER A CA 1
ATOM 550 C C . SER A 1 72 ? -4.498 13.866 14.492 1.00 92.56 72 SER A C 1
ATOM 552 O O . SER A 1 72 ? -5.602 13.679 15.006 1.00 92.56 72 SER A O 1
ATOM 554 N N . GLU A 1 73 ? -3.909 12.961 13.708 1.00 91.81 73 GLU A N 1
ATOM 555 C CA . GLU A 1 73 ? -4.502 11.648 13.439 1.00 91.81 73 GLU A CA 1
ATOM 556 C C . GLU A 1 73 ? -4.713 10.861 14.735 1.00 91.81 73 GLU A C 1
ATOM 558 O O . GLU A 1 73 ? -5.820 10.404 15.008 1.00 91.81 73 GLU A O 1
ATOM 563 N N . TRP A 1 74 ? -3.677 10.775 15.574 1.00 91.94 74 TRP A N 1
ATOM 564 C CA . TRP A 1 74 ? -3.749 10.059 16.847 1.00 91.94 74 TRP A CA 1
ATOM 565 C C . TRP A 1 74 ? -4.879 10.580 17.745 1.00 91.94 74 TRP A C 1
ATOM 567 O O . TRP A 1 74 ? -5.678 9.798 18.253 1.00 91.94 74 TRP A O 1
ATOM 577 N N . GLY A 1 75 ? -5.002 11.906 17.886 1.00 94.75 75 GLY A N 1
ATOM 578 C CA . GLY A 1 75 ? -6.067 12.502 18.690 1.00 94.75 75 GLY A CA 1
ATOM 579 C C . GLY A 1 75 ? -7.452 12.193 18.125 1.00 94.75 75 GLY A C 1
ATOM 580 O O . GLY A 1 75 ? -8.363 11.857 18.879 1.00 94.75 75 GLY A O 1
ATOM 581 N N . ALA A 1 76 ? -7.609 12.261 16.800 1.00 95.56 76 ALA A N 1
ATOM 582 C CA . ALA A 1 76 ? -8.865 11.921 16.142 1.00 95.56 76 ALA A CA 1
ATOM 583 C C . ALA A 1 76 ? -9.233 10.439 16.321 1.00 95.56 76 ALA A C 1
ATOM 585 O O . ALA A 1 76 ? -10.407 10.144 16.537 1.00 95.56 76 ALA A O 1
ATOM 586 N N . ARG A 1 77 ? -8.259 9.515 16.292 1.00 95.25 77 ARG A N 1
ATOM 587 C CA . ARG A 1 77 ? -8.504 8.081 16.533 1.00 95.25 77 ARG A CA 1
ATOM 588 C C . ARG A 1 77 ? -8.954 7.828 17.972 1.00 95.25 77 ARG A C 1
ATOM 590 O O . ARG A 1 77 ? -9.941 7.131 18.179 1.00 95.25 77 ARG A O 1
ATOM 597 N N . GLU A 1 78 ? -8.321 8.454 18.961 1.00 96.00 78 GLU A N 1
ATOM 598 C CA . GLU A 1 78 ? -8.752 8.332 20.363 1.00 96.00 78 GLU A CA 1
ATOM 599 C C . GLU A 1 78 ? -10.145 8.942 20.602 1.00 96.00 78 GLU A C 1
ATOM 601 O O . GLU A 1 78 ? -10.995 8.340 21.266 1.00 96.00 78 GLU A O 1
ATOM 606 N N . LEU A 1 79 ? -10.440 10.098 19.994 1.00 97.19 79 LEU A N 1
ATOM 607 C CA . LEU A 1 79 ? -11.781 10.682 20.049 1.00 97.19 79 LEU A CA 1
ATOM 608 C C . LEU A 1 79 ? -12.817 9.774 19.375 1.00 97.19 79 LEU A C 1
ATOM 610 O O . LEU A 1 79 ? -13.903 9.587 19.919 1.00 97.19 79 LEU A O 1
ATOM 614 N N . MET A 1 80 ? -12.480 9.168 18.237 1.00 96.94 80 MET A N 1
ATOM 615 C CA . MET A 1 80 ? -13.348 8.234 17.518 1.00 96.94 80 MET A CA 1
ATOM 616 C C . MET A 1 80 ? -13.735 7.038 18.391 1.00 96.94 80 MET A C 1
ATOM 618 O O . MET A 1 80 ? -14.918 6.707 18.465 1.00 96.94 80 MET A O 1
ATOM 622 N N . LYS A 1 81 ? -12.782 6.462 19.139 1.00 96.94 81 LYS A N 1
ATOM 623 C CA . LYS A 1 81 ? -13.057 5.376 20.099 1.00 96.94 81 LYS A CA 1
ATOM 624 C C . LYS A 1 81 ? -14.099 5.785 21.139 1.00 96.94 81 LYS A C 1
ATOM 626 O O . LYS A 1 81 ? -15.083 5.081 21.362 1.00 96.94 81 LYS A O 1
ATOM 631 N N . THR A 1 82 ? -13.908 6.951 21.759 1.00 97.06 82 THR A N 1
ATOM 632 C CA . THR A 1 82 ? -14.829 7.447 22.797 1.00 97.06 82 THR A CA 1
ATOM 633 C C . THR A 1 82 ? -16.194 7.850 22.236 1.00 97.06 82 THR A C 1
ATOM 635 O O . THR A 1 82 ? -17.207 7.648 22.902 1.00 97.06 82 THR A O 1
ATOM 638 N N . HIS A 1 83 ? -16.239 8.384 21.012 1.00 97.19 83 HIS A N 1
ATOM 639 C CA . HIS A 1 83 ? -17.473 8.810 20.356 1.00 97.19 83 HIS A CA 1
ATOM 640 C C . HIS A 1 83 ? -18.340 7.628 19.912 1.00 97.19 83 HIS A C 1
ATOM 642 O O . HIS A 1 83 ? -19.558 7.665 20.083 1.00 97.19 83 HIS A O 1
ATOM 648 N N . LEU A 1 84 ? -17.716 6.586 19.356 1.00 96.44 84 LEU A N 1
ATOM 649 C CA . LEU A 1 84 ? -18.409 5.408 18.835 1.00 96.44 84 LEU A CA 1
ATOM 650 C C . LEU A 1 84 ? -18.681 4.344 19.908 1.00 96.44 84 LEU A C 1
ATOM 652 O O . LEU A 1 84 ? -19.586 3.528 19.743 1.00 96.44 84 LEU A O 1
ATOM 656 N N . GLY A 1 85 ? -17.924 4.351 21.008 1.00 96.69 85 GLY A N 1
ATOM 657 C CA . GLY A 1 85 ? -18.064 3.380 22.096 1.00 96.69 85 GLY A CA 1
ATOM 658 C C . GLY A 1 85 ? -17.409 2.021 21.819 1.00 96.69 85 GLY A C 1
ATOM 659 O O . GLY A 1 85 ? -17.654 1.071 22.560 1.00 96.69 85 GLY A O 1
ATOM 660 N N . TYR A 1 86 ? -16.587 1.918 20.773 1.00 95.56 86 TYR A N 1
ATOM 661 C CA . TYR A 1 86 ? -15.756 0.755 20.454 1.00 95.56 86 TYR A CA 1
ATOM 662 C C . TYR A 1 86 ? -14.464 1.210 19.771 1.00 95.56 86 TYR A C 1
ATOM 664 O O . TYR A 1 86 ? -14.396 2.332 19.273 1.00 95.56 86 TYR A O 1
ATOM 672 N N . GLU A 1 87 ? -13.447 0.348 19.735 1.00 96.00 87 GLU A N 1
ATOM 673 C CA . GLU A 1 87 ? -12.244 0.579 18.934 1.00 96.00 87 GLU A CA 1
ATOM 674 C C . GLU A 1 87 ? -12.484 0.144 17.487 1.00 96.00 87 GLU A C 1
ATOM 676 O O . GLU A 1 87 ? -12.714 -1.045 17.258 1.00 96.00 87 GLU A O 1
ATOM 681 N N . PRO A 1 88 ? -12.497 1.068 16.513 1.00 96.38 88 PRO A N 1
ATOM 682 C CA . PRO A 1 88 ? -12.787 0.710 15.133 1.00 96.38 88 PRO A CA 1
ATOM 683 C C . PRO A 1 88 ? -11.604 0.045 14.447 1.00 96.38 88 PRO A C 1
ATOM 685 O O . PRO A 1 88 ? -10.455 0.403 14.695 1.00 96.38 88 PRO A O 1
ATOM 688 N N . ASN A 1 89 ? -11.914 -0.873 13.538 1.00 96.19 89 ASN A N 1
ATOM 689 C CA . ASN A 1 89 ? -10.937 -1.532 12.691 1.00 96.19 89 ASN A CA 1
ATOM 690 C C . ASN A 1 89 ? -10.239 -0.511 11.782 1.00 96.19 89 ASN A C 1
ATOM 692 O O . ASN A 1 89 ? -10.899 0.311 11.142 1.00 96.19 89 ASN A O 1
ATOM 696 N N . TYR A 1 90 ? -8.907 -0.588 11.724 1.00 92.75 90 TYR A N 1
ATOM 697 C CA . TYR A 1 90 ? -8.070 0.366 10.988 1.00 92.75 90 TYR A CA 1
ATOM 698 C C . TYR A 1 90 ? -8.380 0.420 9.480 1.00 92.75 90 TYR A C 1
ATOM 700 O O . TYR A 1 90 ? -8.287 1.478 8.869 1.00 92.75 90 TYR A O 1
ATOM 708 N N . TYR A 1 91 ? -8.800 -0.698 8.889 1.00 95.44 91 TYR A N 1
ATOM 709 C CA . TYR A 1 91 ? -9.073 -0.834 7.453 1.00 95.44 91 TYR A CA 1
ATOM 710 C C . TYR A 1 91 ? -10.574 -0.827 7.099 1.00 95.44 91 TYR A C 1
ATOM 712 O O . TYR A 1 91 ? -10.935 -0.871 5.922 1.00 95.44 91 TYR A O 1
ATOM 720 N N . ASP A 1 92 ? -11.470 -0.831 8.093 1.00 96.88 92 ASP A N 1
ATOM 721 C CA . ASP A 1 92 ? -12.919 -0.672 7.912 1.00 96.88 92 ASP A CA 1
ATOM 722 C C . ASP A 1 92 ? -13.571 -0.158 9.200 1.00 96.88 92 ASP A C 1
ATOM 724 O O . ASP A 1 92 ? -13.928 -0.937 10.087 1.00 96.88 92 ASP A O 1
ATOM 728 N N . TYR A 1 93 ? -13.816 1.151 9.286 1.00 95.56 93 TYR A N 1
ATOM 729 C CA . TYR A 1 93 ? -14.342 1.760 10.515 1.00 95.56 93 TYR A CA 1
ATOM 730 C C . TYR A 1 93 ? -15.695 1.209 10.986 1.00 95.56 93 TYR A C 1
ATOM 732 O O . TYR A 1 93 ? -16.110 1.476 12.116 1.00 95.56 93 TYR A O 1
ATOM 740 N N . ARG A 1 94 ? -16.437 0.491 10.133 1.00 95.62 94 ARG A N 1
ATOM 741 C CA . ARG A 1 94 ? -17.745 -0.086 10.484 1.00 95.62 94 ARG A CA 1
ATOM 742 C C . ARG A 1 94 ? -17.613 -1.312 11.382 1.00 95.62 94 ARG A C 1
ATOM 744 O O . ARG A 1 94 ? -18.609 -1.749 11.956 1.00 95.62 94 ARG A O 1
ATOM 751 N N . LEU A 1 95 ? -16.420 -1.894 11.445 1.00 96.81 95 LEU A N 1
ATOM 752 C CA . LEU A 1 95 ? -16.117 -3.088 12.217 1.00 96.81 95 LEU A CA 1
ATOM 753 C C . LEU A 1 95 ? -15.338 -2.708 13.474 1.00 96.81 95 LEU A C 1
ATOM 755 O O . LEU A 1 95 ? -14.628 -1.706 13.498 1.00 96.81 95 LEU A O 1
ATOM 759 N N . ALA A 1 96 ? -15.461 -3.526 14.514 1.00 96.44 96 ALA A N 1
ATOM 760 C CA . ALA A 1 96 ? -14.581 -3.432 15.668 1.00 96.44 96 ALA A CA 1
ATOM 761 C C . ALA A 1 96 ? -13.209 -4.038 15.340 1.00 96.44 96 ALA A C 1
ATOM 763 O O . ALA A 1 96 ? -13.117 -5.014 14.587 1.00 96.44 96 ALA A O 1
ATOM 764 N N . GLU A 1 97 ? -12.164 -3.462 15.923 1.00 95.69 97 GLU A N 1
ATOM 765 C CA . GLU A 1 97 ? -10.804 -3.983 15.867 1.00 95.69 97 GLU A CA 1
ATOM 766 C C . GLU A 1 97 ? -10.751 -5.402 16.447 1.00 95.69 97 GLU A C 1
ATOM 768 O O . GLU A 1 97 ? -11.434 -5.729 17.424 1.00 95.69 97 GLU A O 1
ATOM 773 N N . GLN A 1 98 ? -9.942 -6.258 15.824 1.00 94.06 98 GLN A N 1
ATOM 774 C CA . GLN A 1 98 ? -9.682 -7.605 16.316 1.00 94.06 98 GLN A CA 1
ATOM 775 C C . GLN A 1 98 ? -8.266 -7.672 16.870 1.00 94.06 98 GLN A C 1
ATOM 777 O O . GLN A 1 98 ? -7.303 -7.724 16.111 1.00 94.06 98 GLN A O 1
ATOM 782 N N . ASP A 1 99 ? -8.156 -7.727 18.194 1.00 90.00 99 ASP A N 1
ATOM 783 C CA . ASP A 1 99 ? -6.885 -7.948 18.877 1.00 90.00 99 ASP A CA 1
ATOM 784 C C . ASP A 1 99 ? -6.701 -9.442 19.175 1.00 90.00 99 ASP A C 1
ATOM 786 O O . ASP A 1 99 ? -7.428 -10.046 19.972 1.00 90.00 99 ASP A O 1
ATOM 790 N N . CYS A 1 100 ? -5.762 -10.069 18.468 1.00 90.19 100 CYS A N 1
ATOM 791 C CA . CYS A 1 100 ? -5.400 -11.465 18.658 1.00 90.19 100 CYS A CA 1
ATOM 792 C C . CYS A 1 100 ? -4.008 -11.772 18.083 1.00 90.19 100 CYS A C 1
ATOM 794 O O . CYS A 1 100 ? -3.513 -11.086 17.189 1.00 90.19 100 CYS A O 1
ATOM 796 N N . CYS A 1 101 ? -3.386 -12.870 18.526 1.00 89.25 101 CYS A N 1
ATOM 797 C CA . CYS A 1 101 ? -2.212 -13.404 17.832 1.00 89.25 101 CYS A CA 1
ATOM 798 C C . CYS A 1 101 ? -2.587 -13.793 16.392 1.00 89.25 101 CYS A C 1
ATOM 800 O O . CYS A 1 101 ? -3.486 -14.614 16.182 1.00 89.25 101 CYS A O 1
ATOM 802 N N . GLY A 1 102 ? -1.895 -13.206 15.412 1.00 86.88 102 GLY A N 1
ATOM 803 C CA . GLY A 1 102 ? -2.191 -13.402 13.992 1.00 86.88 102 GLY A CA 1
ATOM 804 C C . GLY A 1 102 ? -3.335 -12.523 13.481 1.00 86.88 102 GLY A C 1
ATOM 805 O O . GLY A 1 102 ? -3.849 -12.779 12.391 1.00 86.88 102 GLY A O 1
ATOM 806 N N . CYS A 1 103 ? -3.745 -11.511 14.252 1.00 91.25 103 CYS A N 1
ATOM 807 C CA . CYS A 1 103 ? -4.636 -10.465 13.781 1.00 91.25 103 CYS A CA 1
ATOM 808 C C . CYS A 1 103 ? -3.849 -9.256 13.247 1.00 91.25 103 CYS A C 1
ATOM 810 O O . CYS A 1 103 ? -2.803 -8.876 13.770 1.00 91.25 103 CYS A O 1
ATOM 812 N N . SER A 1 104 ? -4.370 -8.634 12.196 1.00 89.38 104 SER A N 1
ATOM 813 C CA . SER A 1 104 ? -3.958 -7.309 11.709 1.00 89.38 104 SER A CA 1
ATOM 814 C C . SER A 1 104 ? -5.231 -6.567 11.321 1.00 89.38 104 SER A C 1
ATOM 816 O O . SER A 1 104 ? -5.614 -6.546 10.150 1.00 89.38 104 SER A O 1
ATOM 818 N N . SER A 1 105 ? -5.979 -6.147 12.347 1.00 92.31 105 SER A N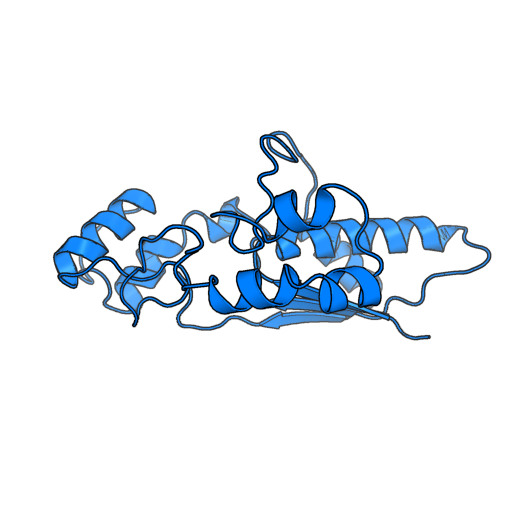 1
ATOM 819 C CA . SER A 1 105 ? -7.389 -5.718 12.319 1.00 92.31 105 SER A CA 1
ATOM 820 C C . SER A 1 105 ? -8.406 -6.778 11.870 1.00 92.31 105 SER A C 1
ATOM 822 O O . SER A 1 105 ? -9.569 -6.745 12.269 1.00 92.31 105 SER A O 1
ATOM 824 N N . TYR A 1 106 ? -7.965 -7.793 11.128 1.00 94.00 106 TYR A N 1
ATOM 825 C CA . TYR A 1 106 ? -8.708 -9.008 10.800 1.00 94.00 106 TYR A CA 1
ATOM 826 C C . TYR A 1 106 ? -7.968 -10.248 11.293 1.00 94.00 106 TYR A C 1
ATOM 828 O O . TYR A 1 106 ? -6.742 -10.249 11.375 1.00 94.00 106 TYR A O 1
ATOM 836 N N . ASN A 1 107 ? -8.703 -11.326 11.565 1.00 93.38 107 ASN A N 1
ATOM 837 C CA . ASN A 1 107 ? -8.133 -12.614 11.949 1.00 93.38 107 ASN A CA 1
ATOM 838 C C . ASN A 1 107 ? -7.583 -13.386 10.732 1.00 93.38 107 ASN A C 1
ATOM 840 O O . ASN A 1 107 ? -8.347 -13.934 9.932 1.00 93.38 107 ASN A O 1
ATOM 844 N N . TYR A 1 108 ? -6.253 -13.502 10.643 1.00 93.12 108 TYR A N 1
ATOM 845 C CA . TYR A 1 108 ? -5.555 -14.244 9.587 1.00 93.12 108 TYR A CA 1
ATOM 846 C C . TYR A 1 108 ? -5.156 -15.674 9.987 1.00 93.12 108 TYR A C 1
ATOM 848 O O . TYR A 1 108 ? -4.456 -16.346 9.230 1.00 93.12 108 TYR A O 1
ATOM 856 N N . GLN A 1 109 ? -5.614 -16.203 11.126 1.00 91.00 109 GLN A N 1
ATOM 857 C CA . GLN A 1 109 ? -5.204 -17.532 11.608 1.00 91.00 109 GLN A CA 1
ATOM 858 C C . GLN A 1 109 ? -5.546 -18.652 10.622 1.00 91.00 109 GLN A C 1
ATOM 860 O O . GLN A 1 109 ? -4.733 -19.542 10.397 1.00 91.00 109 GLN A O 1
ATOM 865 N N . SER A 1 110 ? -6.718 -18.599 9.980 1.00 92.06 110 SER A N 1
ATOM 866 C CA . SER A 1 110 ? -7.095 -19.606 8.974 1.00 92.06 110 SER A CA 1
ATOM 867 C C . SER A 1 110 ? -6.197 -19.542 7.734 1.00 92.06 110 SER A C 1
ATOM 869 O O . SER A 1 110 ? -5.817 -20.572 7.179 1.00 92.06 110 SER A O 1
ATOM 871 N N . PHE A 1 111 ? -5.833 -18.328 7.314 1.00 91.56 111 PHE A N 1
ATOM 872 C CA . PHE A 1 111 ? -4.936 -18.095 6.184 1.00 91.56 111 PHE A CA 1
ATOM 873 C C . PHE A 1 111 ? -3.514 -18.582 6.490 1.00 91.56 111 PHE A C 1
ATOM 875 O O . PHE A 1 111 ? -2.921 -19.299 5.682 1.00 91.56 111 PHE A O 1
ATOM 882 N N . SER A 1 112 ? -3.014 -18.247 7.681 1.00 92.12 112 SER A N 1
ATOM 883 C CA . SER A 1 112 ? -1.749 -18.72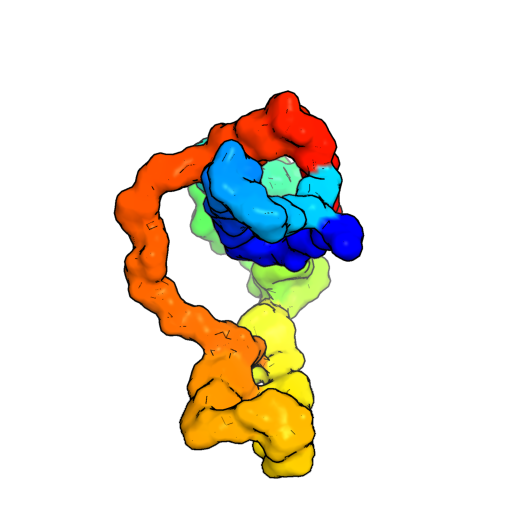5 8.241 1.00 92.12 112 SER A CA 1
ATOM 884 C C . SER A 1 112 ? -1.710 -20.254 8.303 1.00 92.12 112 SER A C 1
ATOM 886 O O . SER A 1 112 ? -0.837 -20.875 7.697 1.00 92.12 112 SER A O 1
ATOM 888 N N . ALA A 1 113 ? -2.704 -20.881 8.940 1.00 91.94 113 ALA A N 1
ATOM 889 C CA . ALA A 1 113 ? -2.772 -22.330 9.102 1.00 91.94 113 ALA A CA 1
ATOM 890 C C . ALA A 1 113 ? -2.770 -23.069 7.758 1.00 91.94 113 ALA A C 1
ATOM 892 O O . ALA A 1 113 ? -2.134 -24.114 7.630 1.00 91.94 113 ALA A O 1
ATOM 893 N N . TRP A 1 114 ? -3.445 -22.525 6.741 1.00 93.81 114 TRP A N 1
ATOM 894 C CA . TRP A 1 114 ? -3.425 -23.101 5.400 1.00 93.81 114 TRP A CA 1
ATOM 895 C C . TRP A 1 114 ? -2.046 -22.985 4.736 1.00 93.81 114 TRP A C 1
ATOM 897 O O . TRP A 1 114 ? -1.543 -23.989 4.232 1.00 93.81 114 TRP A O 1
ATOM 907 N N . HIS A 1 115 ? -1.409 -21.807 4.784 1.00 93.25 115 HIS A N 1
ATOM 908 C CA . HIS A 1 115 ? -0.071 -21.589 4.209 1.00 93.25 115 HIS A CA 1
ATOM 909 C C . HIS A 1 115 ? 1.020 -22.411 4.899 1.00 93.25 115 HIS A C 1
ATOM 911 O O . HIS A 1 115 ? 2.022 -22.739 4.269 1.00 93.25 115 HIS A O 1
ATOM 917 N N . MET A 1 116 ? 0.820 -22.762 6.171 1.00 93.31 116 MET A N 1
ATOM 918 C CA . MET A 1 116 ? 1.768 -23.542 6.967 1.00 93.31 116 MET A CA 1
ATOM 919 C C . MET A 1 116 ? 1.627 -25.060 6.808 1.00 93.31 116 MET A C 1
ATOM 921 O O . MET A 1 116 ? 2.397 -25.807 7.415 1.00 93.31 116 MET A O 1
ATOM 925 N N . ARG A 1 117 ? 0.683 -25.555 5.999 1.00 95.12 117 ARG A N 1
ATOM 926 C CA . ARG A 1 117 ? 0.617 -26.990 5.696 1.00 95.12 117 ARG A CA 1
ATOM 927 C C . ARG A 1 117 ? 1.829 -27.418 4.873 1.00 95.12 117 ARG A C 1
ATOM 929 O O . ARG A 1 117 ? 2.221 -26.733 3.931 1.00 95.12 117 ARG A O 1
ATOM 936 N N . GLU A 1 118 ? 2.384 -28.585 5.187 1.00 94.88 118 GLU A N 1
ATOM 937 C CA . GLU A 1 118 ? 3.561 -29.124 4.495 1.00 94.88 118 GLU A CA 1
ATOM 938 C C . GLU A 1 118 ? 3.331 -29.280 2.987 1.00 94.88 118 GLU A C 1
ATOM 940 O O . GLU A 1 118 ? 4.181 -28.894 2.185 1.00 94.88 118 GLU A O 1
ATOM 945 N N . ASP A 1 119 ? 2.160 -29.780 2.594 1.00 97.44 119 ASP A N 1
ATOM 946 C CA . ASP A 1 119 ? 1.807 -29.956 1.188 1.00 97.44 119 ASP A CA 1
ATOM 947 C C . ASP A 1 119 ? 1.680 -28.618 0.445 1.00 97.44 119 ASP A C 1
ATOM 949 O O . ASP A 1 119 ? 2.137 -28.502 -0.691 1.00 97.44 119 ASP A O 1
ATOM 953 N N . VAL A 1 120 ? 1.138 -27.588 1.100 1.00 96.69 120 VAL A N 1
ATOM 954 C CA . VAL A 1 120 ? 1.050 -26.227 0.550 1.00 96.69 120 VAL A CA 1
ATOM 955 C C . VAL A 1 120 ? 2.437 -25.597 0.421 1.00 96.69 120 VAL A C 1
ATOM 957 O O . VAL A 1 120 ? 2.782 -25.100 -0.650 1.00 96.69 120 VAL A O 1
ATOM 960 N N . MET A 1 121 ? 3.267 -25.659 1.465 1.00 95.75 121 MET A N 1
ATOM 961 C CA . MET A 1 121 ? 4.634 -25.126 1.419 1.00 95.75 121 MET A CA 1
ATOM 962 C C . MET A 1 121 ? 5.478 -25.822 0.348 1.00 95.75 121 MET A C 1
ATOM 964 O O . MET A 1 121 ? 6.183 -25.151 -0.406 1.00 95.75 121 MET A O 1
ATOM 968 N N . SER A 1 122 ? 5.368 -27.149 0.234 1.00 96.25 122 SER A N 1
ATOM 969 C CA . SER A 1 122 ? 6.047 -27.927 -0.804 1.00 96.25 122 SER A CA 1
ATOM 970 C C . SER A 1 122 ? 5.577 -27.525 -2.203 1.00 96.25 122 SER A C 1
ATOM 972 O O . SER A 1 122 ? 6.406 -27.234 -3.066 1.00 96.25 122 SER A O 1
ATOM 974 N N . ALA A 1 123 ? 4.262 -27.406 -2.415 1.00 97.75 123 ALA A N 1
ATOM 975 C CA . ALA A 1 123 ? 3.697 -26.982 -3.696 1.00 97.75 123 ALA A CA 1
ATOM 976 C C . ALA A 1 123 ? 4.135 -25.562 -4.102 1.00 97.75 123 ALA A C 1
ATOM 978 O O . ALA A 1 123 ? 4.344 -25.292 -5.286 1.00 97.75 123 ALA A O 1
ATOM 979 N N . LEU A 1 124 ? 4.311 -24.664 -3.129 1.00 96.25 124 LEU A N 1
ATOM 980 C CA . LEU A 1 124 ? 4.792 -23.295 -3.338 1.00 96.25 124 LEU A CA 1
ATOM 981 C C . LEU A 1 124 ? 6.327 -23.182 -3.378 1.00 96.25 124 LEU A C 1
ATOM 983 O O . LEU A 1 124 ? 6.846 -22.081 -3.553 1.00 96.25 124 LEU A O 1
ATOM 987 N N . ASN A 1 125 ? 7.059 -24.297 -3.256 1.00 96.81 125 ASN A N 1
ATOM 988 C CA . ASN A 1 125 ? 8.524 -24.339 -3.171 1.00 96.81 125 ASN A CA 1
ATOM 989 C C . ASN A 1 125 ? 9.090 -23.446 -2.048 1.00 96.81 125 ASN A C 1
ATOM 991 O O . ASN A 1 125 ? 10.143 -22.821 -2.191 1.00 96.81 125 ASN A O 1
ATOM 995 N N . VAL A 1 126 ? 8.379 -23.367 -0.922 1.00 94.94 126 VAL A N 1
ATOM 996 C CA . VAL A 1 126 ? 8.816 -22.622 0.260 1.00 94.94 126 VAL A CA 1
ATOM 997 C C . VAL A 1 126 ? 9.843 -23.457 1.017 1.00 94.94 126 VAL A C 1
ATOM 999 O O . VAL A 1 126 ? 9.540 -24.526 1.541 1.00 94.94 126 VAL A O 1
ATOM 1002 N N . CYS A 1 127 ? 11.071 -22.949 1.087 1.00 90.56 127 CYS A N 1
ATOM 1003 C CA . CYS A 1 127 ? 12.195 -23.641 1.712 1.00 90.56 127 CYS A CA 1
ATOM 1004 C C . CYS A 1 127 ? 12.541 -23.066 3.092 1.00 90.56 127 CYS A C 1
ATOM 1006 O O . CYS A 1 127 ? 12.416 -21.864 3.345 1.00 90.56 127 CYS A O 1
ATOM 1008 N N . GLY A 1 128 ? 13.081 -23.924 3.962 1.00 90.44 128 GLY A N 1
ATOM 1009 C CA . GLY A 1 128 ? 13.628 -23.527 5.258 1.00 90.44 128 GLY A CA 1
ATOM 1010 C C . GLY A 1 128 ? 12.594 -22.853 6.163 1.00 90.44 128 GLY A C 1
ATOM 1011 O O . GLY A 1 128 ? 11.462 -23.307 6.278 1.00 90.44 128 GLY A O 1
ATOM 1012 N N . ALA A 1 129 ? 12.992 -21.760 6.817 1.00 90.69 129 ALA A N 1
ATOM 1013 C CA . ALA A 1 129 ? 12.148 -21.043 7.775 1.00 90.69 129 ALA A CA 1
ATOM 1014 C C . ALA A 1 129 ? 11.277 -19.937 7.145 1.00 90.69 129 ALA A C 1
ATOM 1016 O O . ALA A 1 129 ? 10.637 -19.186 7.878 1.00 90.69 129 ALA A O 1
ATOM 1017 N N . S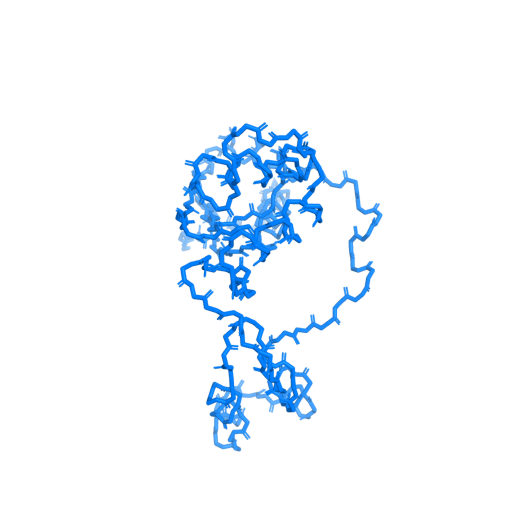ER A 1 130 ? 11.264 -19.789 5.816 1.00 89.56 130 SER A N 1
ATOM 1018 C CA . SER A 1 130 ? 10.587 -18.665 5.150 1.00 89.56 130 SER A CA 1
ATOM 1019 C C . SER A 1 130 ? 9.073 -18.674 5.362 1.00 89.56 130 SER A C 1
ATOM 1021 O O . SER A 1 130 ? 8.500 -17.621 5.620 1.00 89.56 130 SER A O 1
ATOM 1023 N N . GLY A 1 131 ? 8.440 -19.853 5.330 1.00 90.94 131 GLY A N 1
ATOM 1024 C CA . GLY A 1 131 ? 7.008 -19.993 5.615 1.00 90.94 131 GLY A CA 1
ATOM 1025 C C . GLY A 1 131 ? 6.673 -19.537 7.032 1.00 90.94 131 GLY A C 1
ATOM 1026 O O . GLY A 1 131 ? 5.853 -18.645 7.211 1.00 90.94 131 GLY A O 1
ATOM 1027 N N . ALA A 1 132 ? 7.396 -20.058 8.027 1.00 89.88 132 ALA A N 1
ATOM 1028 C CA . ALA A 1 132 ? 7.198 -19.692 9.428 1.00 89.88 132 ALA A CA 1
ATOM 1029 C C . ALA A 1 132 ? 7.430 -18.193 9.691 1.00 89.88 132 ALA A C 1
ATOM 1031 O O . ALA A 1 132 ? 6.650 -17.572 10.399 1.00 89.88 132 ALA A O 1
ATOM 1032 N N . LYS A 1 133 ? 8.456 -17.585 9.081 1.00 88.38 133 LYS A N 1
ATOM 1033 C CA . LYS A 1 133 ? 8.753 -16.151 9.252 1.00 88.38 133 LYS A CA 1
ATOM 1034 C C . LYS A 1 133 ? 7.728 -15.214 8.608 1.00 88.38 133 LYS A C 1
ATOM 1036 O O . LYS A 1 133 ? 7.641 -14.069 9.033 1.00 88.38 133 LYS A O 1
ATOM 1041 N N . ALA A 1 134 ? 7.024 -15.665 7.570 1.00 88.06 134 ALA A N 1
ATOM 1042 C CA . ALA A 1 134 ? 6.031 -14.857 6.865 1.00 88.06 134 ALA A CA 1
ATOM 1043 C C . ALA A 1 134 ? 4.608 -15.116 7.378 1.00 88.06 134 ALA A C 1
ATOM 1045 O O . ALA A 1 134 ? 3.869 -14.183 7.674 1.00 88.06 134 ALA A O 1
ATOM 1046 N N . PHE A 1 135 ? 4.224 -16.387 7.486 1.00 89.44 135 PHE A N 1
ATOM 1047 C CA . PHE A 1 135 ? 2.852 -16.810 7.758 1.00 89.44 135 PHE A CA 1
ATOM 1048 C C . PHE A 1 135 ? 2.690 -17.546 9.086 1.00 89.44 135 PHE A C 1
ATOM 1050 O O . PHE A 1 135 ? 1.557 -17.776 9.488 1.00 89.44 135 PHE A O 1
ATOM 1057 N N . GLY A 1 136 ? 3.772 -17.943 9.756 1.00 87.44 136 GLY A N 1
ATOM 1058 C CA . GLY A 1 136 ? 3.702 -18.650 11.034 1.00 87.44 136 GLY A CA 1
ATOM 1059 C C . GLY A 1 136 ? 3.359 -17.740 12.215 1.00 87.44 136 GLY A C 1
ATOM 1060 O O . GLY A 1 136 ? 3.410 -16.512 12.126 1.00 87.44 136 GLY A O 1
ATOM 1061 N N . ASP A 1 137 ? 3.041 -18.369 13.346 1.00 86.00 137 ASP A N 1
ATOM 1062 C CA . ASP A 1 137 ? 2.814 -17.713 14.636 1.00 86.00 137 ASP A CA 1
ATOM 1063 C C . ASP A 1 137 ? 1.820 -16.536 14.551 1.00 86.00 137 ASP A C 1
ATOM 1065 O O . ASP A 1 137 ? 0.718 -16.671 14.018 1.00 86.00 137 ASP A O 1
ATOM 1069 N N . CYS A 1 138 ? 2.200 -15.372 15.086 1.00 87.94 138 CYS A N 1
ATOM 1070 C CA . CYS A 1 138 ? 1.392 -14.158 15.065 1.00 87.94 138 CYS A CA 1
ATOM 1071 C C . CYS A 1 138 ? 1.713 -13.241 13.874 1.00 87.94 138 CYS A C 1
ATOM 1073 O O . CYS A 1 138 ? 1.289 -12.090 13.886 1.00 87.94 138 CYS A O 1
ATOM 1075 N N . ALA A 1 139 ? 2.470 -13.709 12.871 1.00 86.19 139 ALA A N 1
ATOM 1076 C CA . ALA A 1 139 ? 2.938 -12.854 11.781 1.00 86.19 139 ALA A CA 1
ATOM 1077 C C . ALA A 1 139 ? 1.798 -12.348 10.888 1.00 86.19 139 ALA A C 1
ATOM 1079 O O . ALA A 1 139 ? 1.939 -11.300 10.279 1.00 86.19 139 ALA A O 1
ATOM 1080 N N . ALA A 1 140 ? 0.674 -13.072 10.803 1.00 85.56 140 ALA A N 1
ATOM 1081 C CA . ALA A 1 140 ? -0.498 -12.687 10.003 1.00 85.56 140 ALA A CA 1
ATOM 1082 C C . ALA A 1 140 ? -0.207 -12.440 8.503 1.00 85.56 140 ALA A C 1
ATOM 1084 O O . ALA A 1 140 ? -0.995 -11.796 7.819 1.00 85.56 140 ALA A O 1
ATOM 1085 N N . GLY A 1 141 ? 0.911 -12.948 7.966 1.00 84.38 141 GLY A N 1
ATOM 1086 C CA . GLY A 1 141 ? 1.366 -12.608 6.611 1.00 84.38 141 GLY A CA 1
ATOM 1087 C C . GLY A 1 141 ? 2.122 -11.277 6.521 1.00 84.38 141 GLY A C 1
ATOM 1088 O O . GLY A 1 141 ? 2.596 -10.918 5.444 1.00 84.38 141 GLY A O 1
ATOM 1089 N N . CYS A 1 142 ? 2.267 -10.553 7.630 1.00 81.00 142 CYS A N 1
ATOM 1090 C CA . CYS A 1 142 ? 3.036 -9.325 7.727 1.00 81.00 142 CYS A CA 1
ATOM 1091 C C . CYS A 1 142 ? 4.516 -9.633 7.976 1.00 81.00 142 CYS A C 1
ATOM 1093 O O . CYS A 1 142 ? 4.888 -10.366 8.893 1.00 81.00 142 CYS A O 1
ATOM 1095 N N . VAL A 1 143 ? 5.382 -9.010 7.180 1.00 81.06 143 VAL A N 1
ATOM 1096 C CA . VAL A 1 143 ? 6.831 -9.048 7.384 1.00 81.06 143 VAL A CA 1
ATOM 1097 C C . VAL A 1 143 ? 7.255 -7.722 7.996 1.00 81.06 143 VAL A C 1
ATOM 1099 O O . VAL A 1 143 ? 7.087 -6.668 7.388 1.00 81.06 143 VAL A O 1
ATOM 1102 N N . VAL A 1 144 ? 7.812 -7.769 9.206 1.00 76.88 144 VAL A N 1
ATOM 1103 C CA . VAL A 1 144 ? 8.320 -6.570 9.877 1.00 76.88 144 VAL A CA 1
ATOM 1104 C C . VAL A 1 144 ? 9.623 -6.146 9.201 1.00 76.88 144 VAL A C 1
ATOM 1106 O O . VAL A 1 144 ? 10.619 -6.869 9.242 1.00 76.88 144 VAL A O 1
ATOM 1109 N N . LEU A 1 145 ? 9.611 -4.968 8.581 1.00 83.75 145 LEU A N 1
ATOM 1110 C CA . LEU A 1 145 ? 10.752 -4.383 7.877 1.00 83.75 145 LEU A CA 1
ATOM 1111 C C . LEU A 1 145 ? 11.142 -3.055 8.544 1.00 83.75 145 LEU A C 1
ATOM 1113 O O . LEU A 1 145 ? 10.835 -1.983 8.020 1.00 83.75 145 LEU A O 1
ATOM 1117 N N . PRO A 1 146 ? 11.775 -3.097 9.731 1.00 82.88 146 PRO A N 1
ATOM 1118 C CA . PRO A 1 146 ? 12.109 -1.880 10.453 1.00 82.88 146 PRO A CA 1
ATOM 1119 C C . PRO A 1 146 ? 13.146 -1.079 9.661 1.00 82.88 146 PRO A C 1
ATOM 1121 O O . PRO A 1 146 ? 14.105 -1.644 9.139 1.00 82.88 146 PRO A O 1
ATOM 1124 N N . GLU A 1 147 ? 12.959 0.241 9.605 1.00 87.44 147 GLU A N 1
ATOM 1125 C CA . GLU A 1 147 ? 13.880 1.195 8.968 1.00 87.44 147 GLU A CA 1
ATOM 1126 C C . GLU A 1 147 ? 14.031 1.059 7.438 1.00 87.44 147 GLU A C 1
ATOM 1128 O O . GLU A 1 147 ? 14.904 1.717 6.875 1.00 87.44 147 GLU A O 1
ATOM 1133 N N . PHE A 1 148 ? 13.203 0.249 6.760 1.00 86.75 148 PHE A N 1
ATOM 1134 C CA . PHE A 1 148 ? 13.357 -0.067 5.330 1.00 86.75 148 PHE A CA 1
ATOM 1135 C C . PHE A 1 148 ? 13.507 1.171 4.429 1.00 86.75 148 PHE A C 1
ATOM 1137 O O . PHE A 1 148 ? 14.372 1.180 3.554 1.00 86.75 148 PHE A O 1
ATOM 1144 N N . ASP A 1 149 ? 12.729 2.225 4.679 1.00 87.12 149 ASP A N 1
ATOM 1145 C CA . ASP A 1 149 ? 12.738 3.472 3.904 1.00 87.12 149 ASP A CA 1
ATOM 1146 C C . ASP A 1 149 ? 12.690 4.738 4.775 1.00 87.12 149 ASP A C 1
ATOM 1148 O O . ASP A 1 149 ? 12.425 5.825 4.276 1.00 87.12 149 ASP A O 1
ATOM 1152 N N . LYS A 1 150 ? 12.977 4.639 6.076 1.00 86.00 150 LYS A N 1
ATOM 1153 C CA . LYS A 1 150 ? 12.767 5.733 7.048 1.00 86.00 150 LYS A CA 1
ATOM 1154 C C . LYS A 1 150 ? 13.396 7.081 6.664 1.00 86.00 150 LYS A C 1
ATOM 1156 O O . LYS A 1 150 ? 12.917 8.12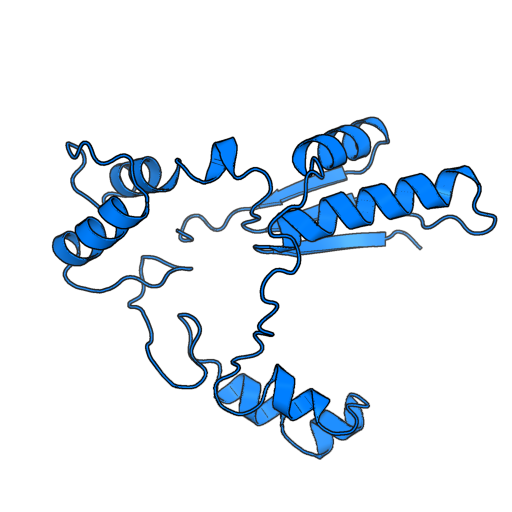4 7.094 1.00 86.00 150 LYS A O 1
ATOM 1161 N N . ASN A 1 151 ? 14.490 7.061 5.903 1.00 88.44 151 ASN A N 1
ATOM 1162 C CA . ASN A 1 151 ? 15.204 8.263 5.456 1.00 88.44 151 ASN A CA 1
ATOM 1163 C C . ASN A 1 151 ? 15.127 8.472 3.940 1.00 88.44 151 ASN A C 1
ATOM 1165 O O . ASN A 1 151 ? 15.907 9.251 3.384 1.00 88.44 151 ASN A O 1
ATOM 1169 N N . ASP A 1 152 ? 14.237 7.755 3.261 1.00 89.06 152 ASP A N 1
ATOM 1170 C CA . ASP A 1 152 ? 14.078 7.869 1.824 1.00 89.06 152 ASP A CA 1
ATOM 1171 C C . ASP A 1 152 ? 13.648 9.289 1.425 1.00 89.06 152 ASP A C 1
ATOM 1173 O O . ASP A 1 152 ? 12.913 9.977 2.129 1.00 89.06 152 ASP A O 1
ATOM 1177 N N . GLN A 1 153 ? 14.177 9.744 0.293 1.00 91.38 153 GLN A N 1
ATOM 1178 C CA . GLN A 1 153 ? 13.897 11.047 -0.313 1.00 91.38 153 GLN A CA 1
ATOM 1179 C C . GLN A 1 153 ? 13.274 10.884 -1.707 1.00 91.38 153 GLN A C 1
ATOM 1181 O O . GLN A 1 153 ? 13.179 11.848 -2.475 1.00 91.38 153 GLN A O 1
ATOM 1186 N N . PHE A 1 154 ? 12.893 9.660 -2.084 1.00 94.12 154 PHE A N 1
ATOM 1187 C CA . PHE A 1 154 ? 12.284 9.382 -3.369 1.00 94.12 154 PHE A CA 1
ATOM 1188 C C . PHE A 1 154 ? 10.925 10.078 -3.487 1.00 94.12 154 PHE A C 1
ATOM 1190 O O . PHE A 1 154 ? 10.025 9.935 -2.664 1.00 94.12 154 PHE A O 1
ATOM 1197 N N . SER A 1 155 ? 10.744 10.833 -4.571 1.00 95.06 155 SER A N 1
ATOM 1198 C CA . SER A 1 155 ? 9.457 11.460 -4.863 1.00 95.06 155 SER A CA 1
ATOM 1199 C C . SER A 1 155 ? 8.523 10.453 -5.538 1.00 95.06 155 SER A C 1
ATOM 1201 O O . SER A 1 155 ? 8.500 10.345 -6.768 1.00 95.06 155 SER A O 1
ATOM 1203 N N . TYR A 1 156 ? 7.735 9.729 -4.740 1.00 96.62 156 TYR A N 1
ATOM 1204 C CA . TYR A 1 156 ? 6.736 8.770 -5.232 1.00 96.62 156 TYR A CA 1
ATOM 1205 C C . TYR A 1 156 ? 5.684 9.442 -6.121 1.00 96.62 156 TYR A C 1
ATOM 1207 O O . TYR A 1 156 ? 5.452 9.015 -7.252 1.00 96.62 156 TYR A O 1
ATOM 1215 N N . SER A 1 157 ? 5.121 10.566 -5.674 1.00 96.06 157 SER A N 1
ATOM 1216 C CA . SER A 1 157 ? 4.198 11.382 -6.475 1.00 96.06 157 SER A CA 1
ATOM 1217 C C . SER A 1 157 ? 4.848 11.925 -7.757 1.00 96.06 157 SER A C 1
ATOM 1219 O O . SER A 1 157 ? 4.230 11.900 -8.823 1.00 96.06 157 SER A O 1
ATOM 1221 N N . GLY A 1 158 ? 6.118 12.339 -7.698 1.00 97.00 158 GLY A N 1
ATOM 1222 C CA . GLY A 1 158 ? 6.881 12.762 -8.873 1.00 97.00 158 GLY A CA 1
ATOM 1223 C C . GLY A 1 158 ? 7.131 11.623 -9.865 1.00 97.00 158 GLY A C 1
ATOM 1224 O O . GLY A 1 158 ? 7.058 11.832 -11.076 1.00 97.00 158 GLY A O 1
ATOM 1225 N N . ALA A 1 159 ? 7.381 10.404 -9.382 1.00 97.81 159 ALA A N 1
ATOM 1226 C CA . ALA A 1 159 ? 7.521 9.218 -10.225 1.00 97.81 159 ALA A CA 1
ATOM 1227 C C . ALA A 1 159 ? 6.215 8.865 -10.953 1.00 97.81 159 ALA A C 1
ATOM 1229 O O . ALA A 1 159 ? 6.257 8.524 -12.136 1.00 97.81 159 ALA A O 1
ATOM 1230 N N . ILE A 1 160 ? 5.063 9.033 -10.296 1.00 97.81 160 ILE A N 1
ATOM 1231 C CA . ILE A 1 160 ? 3.748 8.924 -10.948 1.00 97.81 160 ILE A CA 1
ATOM 1232 C C . ILE A 1 160 ? 3.594 9.984 -12.045 1.00 97.81 160 ILE A C 1
ATOM 1234 O O . ILE A 1 160 ? 3.167 9.653 -13.150 1.00 97.81 160 ILE A O 1
ATOM 1238 N N . GLY A 1 161 ? 3.990 11.233 -11.775 1.00 97.88 161 GLY A N 1
ATOM 1239 C CA . GLY A 1 161 ? 3.990 12.306 -12.776 1.00 97.88 161 GLY A CA 1
ATOM 1240 C C . GLY A 1 161 ? 4.789 11.934 -14.028 1.00 97.88 161 GLY A C 1
ATOM 1241 O O . GLY A 1 161 ? 4.250 11.953 -15.135 1.00 97.88 161 GLY A O 1
ATOM 1242 N N . ARG A 1 162 ? 6.035 11.469 -13.851 1.00 97.75 162 ARG A N 1
ATOM 1243 C CA . ARG A 1 162 ? 6.875 10.982 -14.963 1.00 97.75 162 ARG A CA 1
ATOM 1244 C C . ARG A 1 162 ? 6.236 9.812 -15.714 1.00 97.75 162 ARG A C 1
ATOM 1246 O O . ARG A 1 162 ? 6.339 9.735 -16.936 1.00 97.75 162 ARG A O 1
ATOM 1253 N N . ALA A 1 163 ? 5.580 8.895 -15.004 1.00 97.81 163 ALA A N 1
ATOM 1254 C CA . ALA A 1 163 ? 4.905 7.757 -15.623 1.00 97.81 163 ALA A CA 1
ATOM 1255 C C . ALA A 1 163 ? 3.752 8.215 -16.536 1.00 97.81 163 ALA A C 1
ATOM 1257 O O . ALA A 1 163 ? 3.652 7.758 -17.678 1.00 97.81 163 ALA A O 1
ATOM 1258 N N . LEU A 1 164 ? 2.934 9.166 -16.075 1.00 98.12 164 LEU A N 1
ATOM 1259 C CA . LEU A 1 164 ? 1.851 9.762 -16.865 1.00 98.12 164 LEU A CA 1
ATOM 1260 C C . LEU A 1 164 ? 2.379 10.462 -18.126 1.00 98.12 164 LEU A C 1
ATOM 1262 O O . LEU A 1 164 ? 1.845 10.243 -19.213 1.00 98.12 164 LEU A O 1
ATOM 1266 N N . GLU A 1 165 ? 3.464 11.234 -18.012 1.00 97.94 165 GLU A N 1
ATOM 1267 C CA . GLU A 1 165 ? 4.125 11.898 -19.151 1.00 97.94 165 GLU A CA 1
ATOM 1268 C C . GLU A 1 165 ? 4.631 10.906 -20.211 1.00 97.94 165 GLU A C 1
ATOM 1270 O O . GLU A 1 165 ? 4.716 11.231 -21.396 1.00 97.94 165 GLU A O 1
ATOM 1275 N N . ARG A 1 166 ? 4.955 9.676 -19.798 1.00 95.62 166 ARG A N 1
ATOM 1276 C CA . ARG A 1 166 ? 5.385 8.578 -20.678 1.00 95.62 166 ARG A CA 1
ATOM 1277 C C . ARG A 1 166 ? 4.230 7.704 -21.174 1.00 95.62 166 ARG A C 1
ATOM 1279 O O . ARG A 1 166 ? 4.471 6.701 -21.843 1.00 95.62 166 ARG A O 1
ATOM 1286 N N . GLY A 1 167 ? 2.984 8.077 -20.883 1.00 97.31 167 GLY A N 1
ATOM 1287 C CA . GLY A 1 167 ? 1.791 7.362 -21.339 1.00 97.31 167 GLY A CA 1
ATOM 1288 C C . GLY A 1 167 ? 1.470 6.092 -20.546 1.00 97.31 167 GLY A C 1
ATOM 1289 O O . GLY A 1 167 ? 0.637 5.296 -20.990 1.00 97.31 167 GLY A O 1
ATOM 1290 N N . ILE A 1 168 ? 2.095 5.891 -19.381 1.00 98.31 168 ILE A N 1
ATOM 1291 C CA . ILE A 1 168 ? 1.710 4.830 -18.446 1.00 98.31 168 ILE A CA 1
ATOM 1292 C C . ILE A 1 168 ? 0.376 5.218 -17.812 1.00 98.31 168 ILE A C 1
ATOM 1294 O O . ILE A 1 168 ? 0.224 6.300 -17.247 1.00 98.31 168 ILE A O 1
ATOM 1298 N N . ARG A 1 169 ? -0.612 4.326 -17.900 1.00 98.44 169 ARG A N 1
ATOM 1299 C CA . ARG A 1 169 ? -1.940 4.569 -17.326 1.00 98.44 169 ARG A CA 1
ATOM 1300 C C . ARG A 1 169 ? -1.889 4.393 -15.815 1.00 98.44 169 ARG A C 1
ATOM 1302 O O . ARG 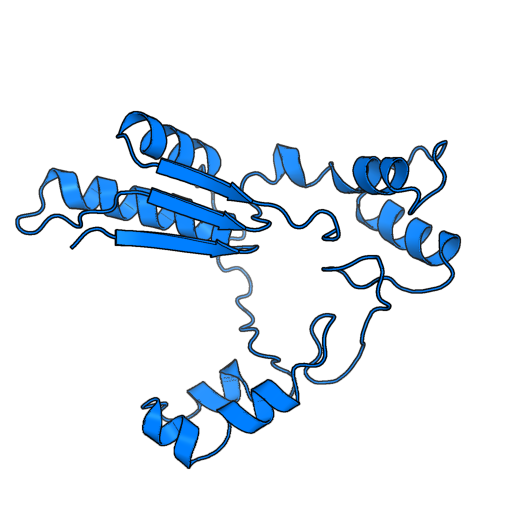A 1 169 ? -1.473 3.341 -15.346 1.00 98.44 169 ARG A O 1
ATOM 1309 N N . VAL A 1 170 ? -2.356 5.380 -15.064 1.00 98.19 170 VAL A N 1
ATOM 1310 C CA . VAL A 1 170 ? -2.409 5.314 -13.600 1.00 98.19 170 VAL A CA 1
ATOM 1311 C C . VAL A 1 170 ? -3.866 5.263 -13.171 1.00 98.19 170 VAL A C 1
ATOM 1313 O O . VAL A 1 170 ? -4.666 6.093 -13.596 1.00 98.19 170 VAL A O 1
ATOM 1316 N N . THR A 1 171 ? -4.216 4.276 -12.353 1.00 98.31 171 THR A N 1
ATOM 1317 C CA . THR A 1 171 ? -5.535 4.175 -11.720 1.00 98.31 171 THR A CA 1
ATOM 1318 C C . THR A 1 171 ? -5.362 4.189 -10.214 1.00 98.31 171 THR A C 1
ATOM 1320 O O . THR A 1 171 ? -4.629 3.368 -9.672 1.00 98.31 171 THR A O 1
ATOM 1323 N N . PHE A 1 172 ? -6.072 5.090 -9.547 1.00 97.81 172 PHE A N 1
ATOM 1324 C CA . PHE A 1 172 ? -6.266 5.034 -8.108 1.00 97.81 172 PHE A CA 1
ATOM 1325 C C . PHE A 1 172 ? -7.677 4.552 -7.806 1.00 97.81 172 PHE A C 1
ATOM 1327 O O . PHE A 1 172 ? -8.631 4.991 -8.452 1.00 97.81 172 PHE A O 1
ATOM 1334 N N . TYR A 1 173 ? -7.810 3.672 -6.824 1.00 97.19 173 TYR A N 1
ATOM 1335 C CA . TYR A 1 173 ? -9.103 3.256 -6.298 1.00 97.19 173 TYR A CA 1
ATOM 1336 C C . TYR A 1 173 ? -9.041 3.228 -4.774 1.00 97.19 173 TYR A C 1
ATOM 1338 O O . TYR A 1 173 ? -8.018 2.883 -4.193 1.00 97.19 173 TYR A O 1
ATOM 1346 N N . TYR A 1 174 ? -10.127 3.640 -4.128 1.00 96.38 174 TYR A N 1
ATOM 1347 C CA . TYR A 1 174 ? -10.184 3.776 -2.677 1.00 96.38 174 TYR A CA 1
ATOM 1348 C C . TYR A 1 174 ? -11.482 3.165 -2.162 1.00 96.38 174 TYR A C 1
ATOM 1350 O O . TYR A 1 174 ? -12.575 3.583 -2.557 1.00 96.38 174 TYR A O 1
ATOM 1358 N N . GLY A 1 175 ? -11.361 2.181 -1.274 1.00 96.31 175 GLY A N 1
ATOM 1359 C CA . GLY A 1 175 ? -12.454 1.749 -0.418 1.00 96.31 175 GLY A CA 1
ATOM 1360 C C . GLY A 1 175 ? -12.812 2.883 0.535 1.00 96.31 175 GLY A C 1
ATOM 1361 O O . GLY A 1 175 ? -11.969 3.342 1.296 1.00 96.31 175 GLY A O 1
ATOM 1362 N N . MET A 1 176 ? -14.059 3.351 0.488 1.00 94.94 176 MET A N 1
ATOM 1363 C CA . MET A 1 176 ? -14.501 4.530 1.251 1.00 94.94 176 MET A CA 1
ATOM 1364 C C . MET A 1 176 ? -14.630 4.281 2.760 1.00 94.94 176 MET A C 1
ATOM 1366 O O . MET A 1 176 ? -14.991 5.198 3.492 1.00 94.94 176 MET A O 1
ATOM 1370 N N . GLN A 1 177 ? -14.412 3.041 3.199 1.00 96.25 177 GLN A N 1
ATOM 1371 C CA . GLN A 1 177 ? -14.490 2.639 4.600 1.00 96.25 177 GLN A CA 1
ATOM 1372 C C . GLN A 1 177 ? -13.127 2.486 5.283 1.00 96.25 177 GLN A C 1
ATOM 1374 O O . GLN A 1 177 ? -13.089 2.324 6.499 1.00 96.25 177 GLN A O 1
ATOM 1379 N N . ASP A 1 178 ? -12.041 2.577 4.521 1.00 94.88 178 ASP A N 1
ATOM 1380 C CA . ASP A 1 178 ? -10.674 2.598 5.044 1.00 94.88 178 ASP A CA 1
ATOM 1381 C C . ASP A 1 178 ? -10.384 3.914 5.787 1.00 94.88 178 ASP A C 1
ATOM 1383 O O . ASP A 1 178 ? -10.995 4.942 5.456 1.00 94.88 178 ASP A O 1
ATOM 1387 N N . THR A 1 179 ? -9.496 3.883 6.792 1.00 88.25 179 THR A N 1
ATOM 1388 C CA . THR A 1 179 ? -9.255 5.024 7.700 1.00 88.25 179 THR A CA 1
ATOM 1389 C C . THR A 1 179 ? -7.823 5.495 7.806 1.00 88.25 179 THR A C 1
ATOM 1391 O O . THR A 1 179 ? -6.949 4.692 8.187 1.00 88.25 179 THR A O 1
#